Protein AF-A0A940U5F3-F1 (afdb_monomer)

pLDDT: mean 87.45, std 17.49, range [27.83, 98.56]

Radius of gyration: 20.59 Å; Cα contacts (8 Å, |Δi|>4): 178; chains: 1; bounding box: 49×50×59 Å

Secondary structure (DSSP, 8-state):
----------PPPS-----EE-TTS-EE--HHHHHHTT--TT----EEEETTEEEEPPPTTS--EEEE-SBS--S---TT-GGGS------B--HHHHHHHHHHHHTSSSPPEEEE-SSS-GGGSTTHHHHHHHHHTTT--EEE---STT--GGG-

Solvent-accessible surface area (backbone atoms only — not comparable to full-atom values): 10047 Å² total; per-residue (Å²): 144,80,88,81,78,83,77,69,81,72,78,75,74,96,71,84,87,69,67,49,69,48,99,86,70,44,83,45,69,45,71,68,57,30,49,74,66,42,56,51,95,88,62,70,64,54,75,39,86,49,100,89,49,80,42,77,46,81,34,90,90,49,68,65,69,46,83,42,56,50,20,60,43,51,100,68,84,59,92,87,42,66,77,80,78,57,92,74,85,78,49,68,64,48,71,70,57,52,53,52,49,57,56,56,46,69,76,41,68,50,42,35,31,38,36,40,24,72,87,15,28,30,76,77,36,93,55,41,67,60,53,53,51,60,46,42,74,68,69,24,56,77,47,72,58,66,88,59,86,77,68,50,79,93,79,107

Nearest PDB structures (f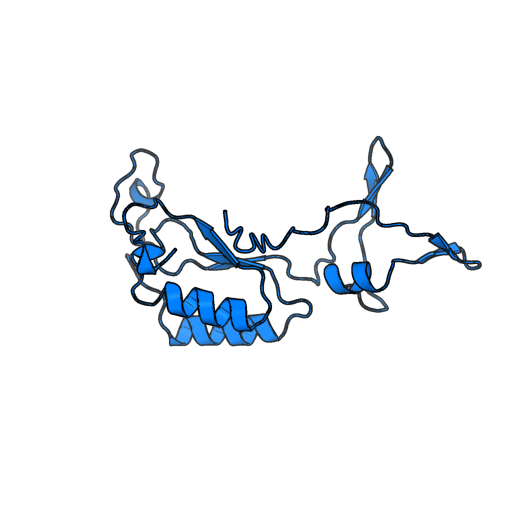oldseek):
  4m7t-assembly1_A  TM=8.910E-01  e=8.840E-05  Niallia circulans
  8fij-assembly2_B  TM=5.862E-01  e=9.421E-02  Homo sapiens
  5sxh-assembly2_A  TM=5.829E-01  e=1.073E-01  Homo sapiens
  8fil-assembly1_A  TM=5.865E-01  e=1.393E-01  Homo sapiens
  8fii-assembly2_B  TM=5.775E-01  e=2.198E-01  Homo sapiens

Sequence (156 aa):
MESVDDKASAAEPRGGWKAEIDEEGRLVLPAQFSKLYGLKPGSKIRLEEAMTGLRMRHPVTHLAKVYIEPTNGCNLECRTCIRNTWDEAVGKMSPKTFKRILKGLKEFSPVPSVFFGGFGEPLSHPDIVNMITQTKALGASVEMITNGTLLTREMS

Mean predicted aligned error: 7.82 Å

Structure (mmCIF, N/CA/C/O backbone):
data_AF-A0A940U5F3-F1
#
_entry.id   AF-A0A940U5F3-F1
#
loop_
_atom_site.group_PDB
_atom_site.id
_atom_site.type_symbol
_atom_site.label_atom_id
_atom_site.label_alt_id
_atom_site.label_comp_id
_atom_site.label_asym_id
_atom_site.label_entity_id
_atom_site.label_seq_id
_atom_site.pdbx_PDB_ins_code
_atom_site.Cartn_x
_atom_site.Cartn_y
_atom_site.Cartn_z
_atom_site.occupancy
_atom_site.B_iso_or_equiv
_atom_site.auth_seq_id
_atom_site.auth_comp_id
_atom_site.auth_asym_id
_atom_site.auth_atom_id
_atom_site.pdbx_PDB_model_num
ATOM 1 N N . MET A 1 1 ? -20.365 -35.850 -2.368 1.00 39.53 1 MET A N 1
ATOM 2 C CA . MET A 1 1 ? -19.368 -35.870 -3.452 1.00 39.53 1 MET A CA 1
ATOM 3 C C . MET A 1 1 ? -19.790 -34.801 -4.433 1.00 39.53 1 MET A C 1
ATOM 5 O O . MET A 1 1 ? -20.509 -35.100 -5.364 1.00 39.53 1 MET A O 1
ATOM 9 N N . GLU A 1 2 ? -19.429 -33.558 -4.135 1.00 27.83 2 GLU A N 1
ATOM 10 C CA . GLU A 1 2 ? -19.573 -32.406 -5.024 1.00 27.83 2 GLU A CA 1
ATOM 11 C C . GLU A 1 2 ? -18.487 -31.424 -4.587 1.00 27.83 2 GLU A C 1
ATOM 13 O O . GLU A 1 2 ? -18.512 -30.868 -3.491 1.00 27.83 2 GLU A O 1
ATOM 18 N N . SER A 1 3 ? -17.439 -31.379 -5.401 1.00 31.25 3 SER A N 1
ATOM 19 C CA . SER A 1 3 ? -16.294 -30.489 -5.305 1.00 31.25 3 SER A CA 1
ATOM 20 C C . SER A 1 3 ? -16.690 -29.134 -5.878 1.00 31.25 3 SER A C 1
ATOM 22 O O . SER A 1 3 ? -16.981 -29.050 -7.070 1.00 31.25 3 SER A O 1
ATOM 24 N N . VAL A 1 4 ? -16.684 -28.091 -5.051 1.00 35.03 4 VAL A N 1
ATOM 25 C CA . VAL A 1 4 ? -16.845 -26.708 -5.507 1.00 35.03 4 VAL A CA 1
ATOM 26 C C . VAL A 1 4 ? -15.496 -26.013 -5.387 1.00 35.03 4 VAL A C 1
ATOM 28 O O . VAL A 1 4 ? -15.081 -25.608 -4.308 1.00 35.03 4 VAL A O 1
ATOM 31 N N . ASP A 1 5 ? -14.809 -25.991 -6.526 1.00 28.02 5 ASP A N 1
ATOM 32 C CA . ASP A 1 5 ? -13.947 -24.927 -7.043 1.00 28.02 5 ASP A CA 1
ATOM 33 C C . ASP A 1 5 ? -13.201 -24.046 -6.030 1.00 28.02 5 ASP A C 1
ATOM 35 O O . ASP A 1 5 ? -13.552 -22.893 -5.769 1.00 28.02 5 ASP A O 1
ATOM 39 N N . ASP A 1 6 ? -12.055 -24.559 -5.590 1.00 28.11 6 ASP A N 1
ATOM 40 C CA . ASP A 1 6 ? -10.957 -23.775 -5.033 1.00 28.11 6 ASP A CA 1
ATOM 41 C C . ASP A 1 6 ? -10.301 -22.959 -6.169 1.00 28.11 6 ASP A C 1
ATOM 43 O O . ASP A 1 6 ? -9.251 -23.306 -6.715 1.00 28.11 6 ASP A O 1
ATOM 47 N N . LYS A 1 7 ? -10.920 -21.841 -6.576 1.00 32.44 7 LYS A N 1
ATOM 48 C CA . LYS A 1 7 ? -10.213 -20.793 -7.334 1.00 32.44 7 LYS A CA 1
ATOM 49 C C . LYS A 1 7 ? -9.305 -20.013 -6.386 1.00 32.44 7 LYS A C 1
ATOM 51 O O . LYS A 1 7 ? -9.453 -18.808 -6.187 1.00 32.44 7 LYS A O 1
ATOM 56 N N . ALA A 1 8 ? -8.312 -20.710 -5.844 1.00 31.19 8 ALA A N 1
ATOM 57 C CA . ALA A 1 8 ? -7.098 -20.085 -5.371 1.00 31.19 8 ALA A CA 1
ATOM 58 C C . ALA A 1 8 ? -6.447 -19.408 -6.584 1.00 31.19 8 ALA A C 1
ATOM 60 O O . ALA A 1 8 ? -5.949 -20.063 -7.500 1.00 31.19 8 ALA A O 1
ATOM 61 N N . SER A 1 9 ? -6.503 -18.076 -6.613 1.00 34.12 9 SER A N 1
ATOM 62 C CA . SER A 1 9 ? -5.690 -17.235 -7.487 1.00 34.12 9 SER A CA 1
ATOM 63 C C . SER A 1 9 ? -4.218 -17.533 -7.194 1.00 34.12 9 SER A C 1
ATOM 65 O O . SER A 1 9 ? -3.597 -16.876 -6.357 1.00 34.12 9 SER A O 1
ATOM 67 N N . ALA A 1 10 ? -3.675 -18.554 -7.852 1.00 33.34 10 ALA A N 1
ATOM 68 C CA . ALA A 1 10 ? -2.270 -18.900 -7.794 1.00 33.34 10 ALA A CA 1
ATOM 69 C C . ALA A 1 10 ? -1.475 -17.712 -8.342 1.00 33.34 10 ALA A C 1
ATOM 71 O O . ALA A 1 10 ? -1.512 -17.418 -9.536 1.00 33.34 10 ALA A O 1
ATOM 72 N N . ALA A 1 11 ? -0.794 -16.993 -7.452 1.00 42.00 11 ALA A N 1
ATOM 73 C CA . ALA A 1 11 ? 0.223 -16.042 -7.857 1.00 42.00 11 ALA A CA 1
ATOM 74 C C . ALA A 1 11 ? 1.259 -16.810 -8.689 1.00 42.00 11 ALA A C 1
ATOM 76 O O . ALA A 1 11 ? 1.880 -17.750 -8.189 1.00 42.00 11 ALA A O 1
ATOM 77 N N . GLU A 1 12 ? 1.401 -16.439 -9.962 1.00 41.31 12 GLU A N 1
ATOM 78 C CA . GLU A 1 12 ? 2.419 -17.001 -10.847 1.00 41.31 12 GLU A CA 1
ATOM 79 C C . GLU A 1 12 ? 3.806 -16.919 -10.179 1.00 41.31 12 GLU A C 1
ATOM 81 O O . GLU A 1 12 ? 4.097 -15.955 -9.454 1.00 41.31 12 GLU A O 1
ATOM 86 N N . PRO A 1 13 ? 4.679 -17.923 -10.373 1.00 40.16 13 PRO A N 1
ATOM 87 C CA . PRO A 1 13 ? 5.962 -17.968 -9.690 1.00 40.16 13 PRO A CA 1
ATOM 88 C C . PRO A 1 13 ? 6.810 -16.736 -10.038 1.00 40.16 13 PRO A C 1
ATOM 90 O O . PRO A 1 13 ? 7.037 -16.415 -11.203 1.00 40.16 13 PRO A O 1
ATOM 93 N N . ARG A 1 14 ? 7.338 -16.056 -9.010 1.00 52.97 14 ARG A N 1
ATOM 94 C CA . ARG A 1 14 ? 8.379 -15.028 -9.170 1.00 52.97 14 ARG A CA 1
ATOM 95 C C . ARG A 1 14 ? 9.679 -15.700 -9.630 1.00 52.97 14 ARG A C 1
ATOM 97 O O . ARG A 1 14 ? 10.512 -16.050 -8.801 1.00 52.97 14 ARG A O 1
ATOM 104 N N . GLY A 1 15 ? 9.870 -15.887 -10.932 1.00 62.59 15 GLY A N 1
ATOM 105 C CA . GLY A 1 15 ? 11.123 -16.421 -11.474 1.00 62.59 15 GLY A CA 1
ATOM 106 C C . GLY A 1 15 ? 11.002 -16.915 -12.913 1.00 62.59 15 GLY A C 1
ATOM 107 O O . GLY A 1 15 ? 9.927 -17.305 -13.345 1.00 62.59 15 GLY A O 1
ATOM 108 N N . GLY A 1 16 ? 12.114 -16.894 -13.654 1.00 73.38 16 GLY A N 1
ATOM 109 C CA . GLY A 1 16 ? 12.178 -17.395 -15.036 1.00 73.38 16 GLY A CA 1
ATOM 110 C C . GLY A 1 16 ? 12.168 -16.326 -16.132 1.00 73.38 16 GLY A C 1
ATOM 111 O O . GLY A 1 16 ? 12.027 -16.665 -17.305 1.00 73.38 16 GLY A O 1
ATOM 112 N N . TRP A 1 17 ? 12.343 -15.048 -15.786 1.00 83.81 17 TRP A N 1
ATOM 113 C CA . TRP A 1 17 ? 12.525 -13.995 -16.784 1.00 83.81 17 TRP A CA 1
ATOM 114 C C . TRP A 1 17 ? 13.797 -14.247 -17.592 1.00 83.81 17 TRP A C 1
ATOM 116 O O . TRP A 1 17 ? 14.891 -14.320 -17.032 1.00 83.81 17 TRP A O 1
ATOM 126 N N . LYS A 1 18 ? 13.645 -14.371 -18.909 1.00 85.31 18 LYS A N 1
ATOM 127 C CA . LYS A 1 18 ? 14.760 -14.407 -19.852 1.00 85.31 18 LYS A CA 1
ATOM 128 C C . LYS A 1 18 ? 14.900 -13.028 -20.475 1.00 85.31 18 LYS A C 1
ATOM 130 O O . LYS A 1 18 ? 13.904 -12.432 -20.871 1.00 85.31 18 LYS A O 1
ATOM 135 N N . ALA A 1 19 ? 16.124 -12.537 -20.529 1.00 89.56 19 ALA A N 1
ATOM 136 C CA . ALA A 1 19 ? 16.497 -11.363 -21.295 1.00 89.56 19 ALA A CA 1
ATOM 137 C C . ALA A 1 19 ? 17.575 -11.792 -22.289 1.00 89.56 19 ALA A C 1
ATOM 139 O O . ALA A 1 19 ? 18.317 -12.741 -22.020 1.00 89.56 19 ALA A O 1
ATOM 140 N N . GLU A 1 20 ? 17.638 -11.116 -23.423 1.00 92.50 20 GLU A N 1
ATOM 141 C CA . GLU A 1 20 ? 18.604 -11.402 -24.479 1.00 92.50 20 GLU A CA 1
ATOM 142 C C . GLU A 1 20 ? 19.441 -10.167 -24.785 1.00 92.50 20 GLU A C 1
ATOM 144 O O . GLU A 1 20 ? 19.097 -9.052 -24.388 1.00 92.50 20 GLU A O 1
ATOM 149 N N . ILE A 1 21 ? 20.566 -10.388 -25.453 1.00 93.69 21 ILE A N 1
ATOM 150 C CA . ILE A 1 21 ? 21.375 -9.319 -26.018 1.00 93.69 21 ILE A CA 1
ATOM 151 C C . ILE A 1 21 ? 21.048 -9.274 -27.505 1.00 93.69 21 ILE A C 1
ATOM 153 O O . ILE A 1 21 ? 21.184 -10.295 -28.178 1.00 93.69 21 ILE A O 1
ATOM 157 N N . ASP A 1 22 ? 20.576 -8.129 -27.989 1.00 94.69 22 ASP A N 1
ATOM 158 C CA . ASP A 1 22 ? 20.306 -7.947 -29.41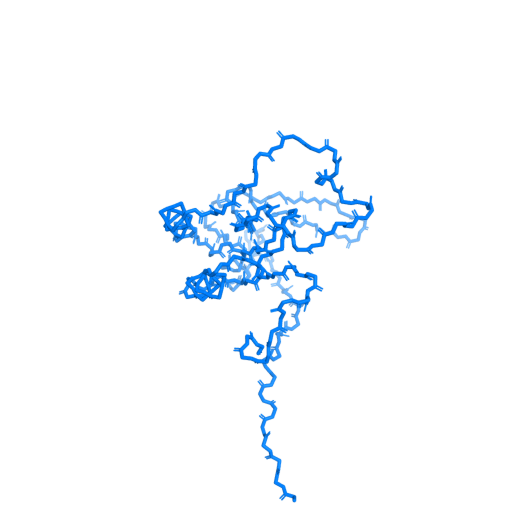6 1.00 94.69 22 ASP A CA 1
ATOM 159 C C . ASP A 1 22 ? 21.593 -7.761 -30.236 1.00 94.69 22 ASP A C 1
ATOM 161 O O . ASP A 1 22 ? 22.703 -7.718 -29.698 1.00 94.69 22 ASP A O 1
ATOM 165 N N . GLU A 1 23 ? 21.449 -7.659 -31.559 1.00 95.62 23 GLU A N 1
ATOM 166 C CA . GLU A 1 23 ? 22.571 -7.509 -32.496 1.00 95.62 23 GLU A CA 1
ATOM 167 C C . GLU A 1 23 ? 23.392 -6.228 -32.252 1.00 95.62 23 GLU A C 1
ATOM 169 O O . GLU A 1 23 ? 24.574 -6.175 -32.591 1.00 95.62 23 GLU A O 1
ATOM 174 N N . GLU A 1 24 ? 22.811 -5.218 -31.595 1.00 95.62 24 GLU A N 1
ATOM 175 C CA . GLU A 1 24 ? 23.498 -3.985 -31.198 1.00 95.62 24 GLU A CA 1
ATOM 176 C C . GLU A 1 24 ? 24.145 -4.059 -29.803 1.00 95.62 24 GLU A C 1
ATOM 178 O O . GLU A 1 24 ? 24.682 -3.061 -29.312 1.00 95.62 24 GLU A O 1
ATOM 183 N N . GLY A 1 25 ? 24.109 -5.219 -29.142 1.00 91.56 25 GLY A N 1
ATOM 184 C CA . GLY A 1 25 ? 24.718 -5.424 -27.830 1.00 91.56 25 GLY A CA 1
ATOM 185 C C . GLY A 1 25 ? 23.886 -4.895 -26.657 1.00 91.56 25 GLY A C 1
ATOM 186 O O . GLY A 1 25 ? 24.422 -4.706 -25.562 1.00 91.56 25 GLY A O 1
ATOM 187 N N . ARG A 1 26 ? 22.589 -4.627 -26.844 1.00 91.88 26 ARG A N 1
ATOM 188 C CA . ARG A 1 26 ? 21.706 -4.076 -25.803 1.00 91.88 26 ARG A CA 1
ATOM 189 C C . ARG A 1 26 ? 20.960 -5.192 -25.081 1.00 91.88 26 ARG A C 1
ATOM 191 O O . ARG A 1 26 ? 20.471 -6.128 -25.702 1.00 91.88 26 ARG A O 1
ATOM 198 N N . LEU A 1 27 ? 20.809 -5.053 -23.762 1.00 90.00 27 LEU A N 1
ATOM 199 C CA . LEU A 1 27 ? 19.982 -5.959 -22.962 1.00 90.00 27 LEU A CA 1
ATOM 200 C C . LEU A 1 27 ? 18.492 -5.682 -23.215 1.00 90.00 27 LEU A C 1
ATOM 202 O O . LEU A 1 27 ? 17.961 -4.658 -22.775 1.00 90.00 27 LEU A O 1
ATOM 206 N N . VAL A 1 28 ? 17.814 -6.614 -23.879 1.00 91.50 28 VAL A N 1
ATOM 207 C CA . VAL A 1 28 ? 16.388 -6.540 -24.198 1.00 91.50 28 VAL A CA 1
ATOM 208 C C . VAL A 1 28 ? 15.579 -7.243 -23.113 1.00 91.50 28 VAL A C 1
ATOM 210 O O . VAL A 1 28 ? 15.682 -8.451 -22.895 1.00 91.50 28 VAL A O 1
ATOM 213 N N . LEU A 1 29 ? 14.757 -6.460 -22.413 1.00 90.62 29 LEU A N 1
ATOM 214 C CA . LEU A 1 29 ? 13.866 -6.956 -21.367 1.00 90.62 29 LEU A CA 1
ATOM 215 C C . LEU A 1 29 ? 12.487 -7.308 -21.949 1.00 90.62 29 LEU A C 1
ATOM 217 O O . LEU A 1 29 ? 11.949 -6.529 -22.743 1.00 90.62 29 LEU A O 1
ATOM 221 N N . PRO A 1 30 ? 11.848 -8.406 -21.501 1.00 90.81 30 PRO A N 1
ATOM 222 C CA . PRO A 1 30 ? 10.483 -8.735 -21.898 1.00 90.81 30 PRO A CA 1
ATOM 223 C C . PRO A 1 30 ? 9.506 -7.591 -21.611 1.00 90.81 30 PRO A C 1
ATOM 225 O O . PRO A 1 30 ? 9.549 -6.978 -20.543 1.00 90.81 30 PRO A O 1
ATOM 228 N N . ALA A 1 31 ? 8.555 -7.340 -22.515 1.00 89.12 31 ALA A N 1
ATOM 229 C CA . ALA A 1 31 ? 7.597 -6.238 -22.370 1.00 89.12 31 ALA A CA 1
ATOM 230 C C . ALA A 1 31 ? 6.795 -6.300 -21.054 1.00 89.12 31 ALA A C 1
ATOM 232 O O . ALA A 1 31 ? 6.546 -5.274 -20.420 1.00 89.12 31 ALA A O 1
ATOM 233 N N . GLN A 1 32 ? 6.427 -7.506 -20.613 1.00 87.94 32 GLN A N 1
ATOM 234 C CA . GLN A 1 32 ? 5.727 -7.720 -19.344 1.00 87.94 32 GLN A CA 1
ATOM 235 C C . GLN A 1 32 ? 6.607 -7.375 -18.135 1.00 87.94 32 GLN A C 1
ATOM 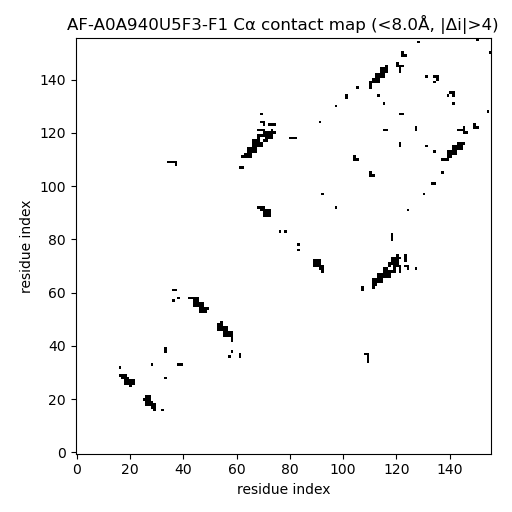237 O O . GLN A 1 32 ? 6.125 -6.731 -17.205 1.00 87.94 32 GLN A O 1
ATOM 242 N N . PHE A 1 33 ? 7.900 -7.724 -18.179 1.00 88.25 33 PHE A N 1
ATOM 243 C CA . PHE A 1 33 ? 8.875 -7.337 -17.157 1.00 88.25 33 PHE A CA 1
ATOM 244 C C . PHE A 1 33 ? 8.998 -5.813 -17.099 1.00 88.25 33 PHE A C 1
ATOM 246 O O . PHE A 1 33 ? 8.834 -5.208 -16.043 1.00 88.25 33 PHE A O 1
ATOM 253 N N . SER A 1 34 ? 9.186 -5.168 -18.250 1.00 88.38 34 SER A N 1
ATOM 254 C CA . SER A 1 34 ? 9.272 -3.710 -18.335 1.00 88.38 34 SER A CA 1
ATOM 255 C C . SER A 1 34 ? 8.027 -3.027 -17.768 1.00 88.38 34 SER A C 1
ATOM 257 O O . SER A 1 34 ? 8.149 -2.090 -16.982 1.00 88.38 34 SER A O 1
ATOM 259 N N . LYS A 1 35 ? 6.827 -3.539 -18.067 1.00 85.88 35 LYS A N 1
ATOM 260 C CA . LYS A 1 35 ? 5.570 -3.022 -17.506 1.00 85.88 35 LYS A CA 1
ATOM 261 C C . LYS A 1 35 ? 5.488 -3.209 -15.988 1.00 85.88 35 LYS A C 1
ATOM 263 O O . LYS A 1 35 ? 5.100 -2.271 -15.295 1.00 85.88 35 LYS A O 1
ATOM 268 N N . LEU A 1 36 ? 5.860 -4.384 -15.478 1.00 83.50 36 LEU A N 1
ATOM 269 C CA . LEU A 1 36 ? 5.823 -4.707 -14.048 1.00 83.50 36 LEU A CA 1
ATOM 270 C C . LEU A 1 36 ? 6.744 -3.799 -13.224 1.00 83.50 36 LEU A C 1
ATOM 272 O O . LEU A 1 36 ? 6.382 -3.393 -12.126 1.00 83.50 36 LEU A O 1
ATOM 276 N N . TYR A 1 37 ? 7.909 -3.458 -13.771 1.00 82.94 37 TYR A N 1
ATOM 277 C CA . TYR A 1 37 ? 8.910 -2.622 -13.106 1.00 82.94 37 TYR A CA 1
ATOM 278 C C . TYR A 1 37 ? 8.847 -1.139 -13.515 1.00 82.94 37 TYR A C 1
ATOM 280 O O . TYR A 1 37 ? 9.722 -0.360 -13.137 1.00 82.94 37 TYR A O 1
ATOM 288 N N . GLY A 1 38 ? 7.834 -0.735 -14.294 1.00 84.88 38 GLY A N 1
ATOM 289 C CA . GLY A 1 38 ? 7.649 0.655 -14.724 1.00 84.88 38 GLY A CA 1
ATOM 290 C C . GLY A 1 38 ? 8.749 1.202 -15.625 1.00 84.88 38 GLY A C 1
ATOM 291 O O . GLY A 1 38 ? 8.991 2.410 -15.644 1.00 84.88 38 GLY A O 1
ATOM 292 N N . LEU A 1 39 ? 9.431 0.324 -16.355 1.00 87.56 39 LEU A N 1
ATOM 293 C CA . LEU A 1 39 ? 10.516 0.679 -17.256 1.00 87.56 39 LEU A CA 1
ATOM 294 C C . LEU A 1 39 ? 9.931 1.251 -18.549 1.00 87.56 39 LEU A C 1
ATOM 296 O O . LEU A 1 39 ? 9.153 0.598 -19.245 1.00 87.56 39 LEU A O 1
ATOM 300 N N . LYS A 1 40 ? 10.313 2.487 -18.864 1.00 86.31 40 LYS A N 1
ATOM 301 C CA . LYS A 1 40 ? 9.947 3.200 -20.090 1.00 86.31 40 LYS A CA 1
ATOM 302 C C . LYS A 1 40 ? 11.193 3.358 -20.968 1.00 86.31 40 LYS A C 1
ATOM 304 O O . LYS A 1 40 ? 12.309 3.314 -20.445 1.00 86.31 40 LYS A O 1
ATOM 309 N N . PRO A 1 41 ? 11.049 3.576 -22.286 1.00 87.69 41 PRO A N 1
ATOM 310 C CA . PRO A 1 41 ? 12.182 3.954 -23.124 1.00 87.69 41 PRO A CA 1
ATOM 311 C C . PRO A 1 41 ? 12.949 5.137 -22.511 1.00 87.69 41 PRO A C 1
ATOM 313 O O . PRO A 1 41 ? 12.350 6.145 -22.138 1.00 87.69 41 PRO A O 1
ATOM 316 N N . GLY A 1 42 ? 14.265 4.983 -22.346 1.00 85.69 42 GLY A N 1
ATOM 317 C CA . GLY A 1 42 ? 15.128 5.974 -21.689 1.00 85.69 42 GLY A CA 1
ATOM 318 C C . GLY A 1 42 ? 15.205 5.885 -20.156 1.00 85.69 42 GLY A C 1
ATOM 319 O O . GLY A 1 42 ? 15.950 6.656 -19.548 1.00 85.69 42 GLY A O 1
ATOM 320 N N . SER A 1 43 ? 14.491 4.956 -19.508 1.00 86.44 43 SER A N 1
ATOM 321 C CA . SER A 1 43 ? 14.654 4.684 -18.074 1.00 86.44 43 SER A CA 1
ATOM 322 C C . SER A 1 43 ? 16.102 4.313 -17.751 1.00 86.44 43 SER A C 1
ATOM 324 O O . SER A 1 43 ? 16.669 3.392 -18.333 1.00 86.44 43 SER A O 1
ATOM 326 N N . LYS A 1 44 ? 16.693 5.006 -16.774 1.00 86.50 44 LYS A N 1
ATOM 327 C CA . LYS A 1 44 ? 18.030 4.689 -16.261 1.00 86.50 44 LYS A CA 1
ATOM 328 C C . LYS A 1 44 ? 17.913 3.668 -15.132 1.00 86.50 44 LYS A C 1
ATOM 330 O O . LYS A 1 44 ? 17.296 3.951 -14.105 1.00 86.50 44 LYS A O 1
ATOM 335 N N . ILE A 1 45 ? 18.507 2.495 -15.328 1.00 87.44 45 ILE A N 1
ATOM 336 C CA . ILE A 1 45 ? 18.512 1.384 -14.369 1.00 87.44 45 ILE A CA 1
ATOM 337 C C . ILE A 1 45 ? 19.939 1.213 -13.862 1.00 87.44 45 ILE A C 1
ATOM 339 O O . ILE A 1 45 ? 20.883 1.206 -14.650 1.00 87.44 45 ILE A O 1
ATOM 343 N N . ARG A 1 46 ? 20.104 1.074 -12.545 1.00 86.94 4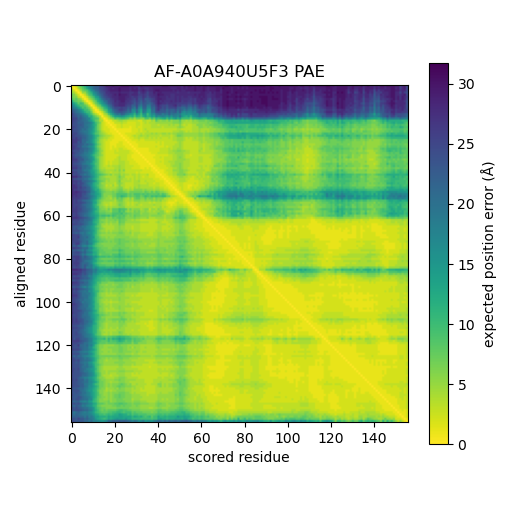6 ARG A N 1
ATOM 344 C CA . ARG A 1 46 ? 21.408 0.749 -11.969 1.00 86.94 46 ARG A CA 1
ATOM 345 C C . ARG A 1 46 ? 21.596 -0.761 -11.981 1.00 86.94 46 ARG A C 1
ATOM 347 O O . ARG A 1 46 ? 20.796 -1.492 -11.394 1.00 86.94 46 ARG A O 1
ATOM 354 N N . LEU A 1 47 ? 22.667 -1.186 -12.633 1.00 89.06 47 LEU A N 1
ATOM 355 C CA . LEU A 1 47 ? 23.155 -2.553 -12.618 1.00 89.06 47 LEU A CA 1
ATOM 356 C C . LEU A 1 47 ? 24.283 -2.653 -11.587 1.00 89.06 47 LEU A C 1
ATOM 358 O O . LEU A 1 47 ? 25.126 -1.761 -11.496 1.00 89.06 47 LEU A O 1
ATOM 362 N N . GLU A 1 48 ? 24.259 -3.701 -10.778 1.00 89.75 48 GLU A N 1
ATOM 363 C CA . GLU A 1 48 ? 25.275 -4.004 -9.771 1.00 89.75 48 GLU A CA 1
ATOM 364 C C . GLU A 1 48 ? 25.815 -5.409 -10.032 1.00 89.75 48 GLU A C 1
ATOM 366 O O . GLU A 1 48 ? 25.039 -6.352 -10.208 1.00 89.75 48 GLU A O 1
ATOM 371 N N . GLU A 1 49 ? 27.137 -5.552 -10.035 1.00 90.25 49 GLU A N 1
ATOM 372 C CA . GLU A 1 49 ? 27.778 -6.863 -10.006 1.00 90.25 49 GLU A CA 1
ATOM 373 C C . GLU A 1 49 ? 27.551 -7.503 -8.631 1.00 90.25 49 GLU A C 1
ATOM 375 O O . GLU A 1 49 ? 27.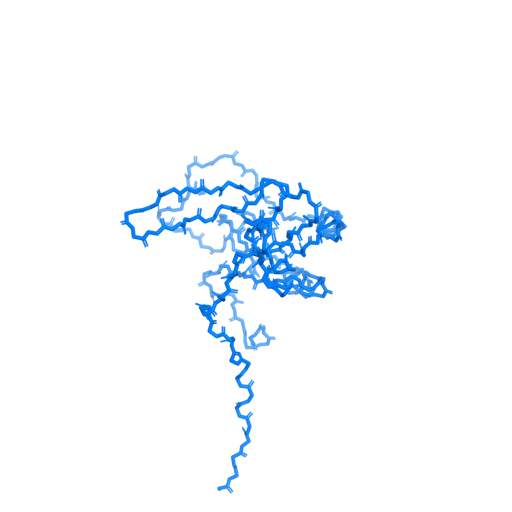763 -6.884 -7.586 1.00 90.25 49 GLU A O 1
ATOM 380 N N . ALA A 1 50 ? 27.081 -8.745 -8.631 1.00 85.38 50 ALA A N 1
ATOM 381 C CA . ALA A 1 50 ? 26.939 -9.576 -7.446 1.00 85.38 50 ALA A CA 1
ATOM 382 C C . ALA A 1 50 ? 27.845 -10.807 -7.576 1.00 85.38 50 ALA A C 1
ATOM 384 O O . ALA A 1 50 ? 28.249 -11.175 -8.677 1.00 85.38 50 ALA A O 1
ATOM 385 N N . MET A 1 51 ? 28.120 -11.489 -6.458 1.00 86.06 51 MET A N 1
ATOM 386 C CA . MET A 1 51 ? 29.007 -12.667 -6.446 1.00 86.06 51 MET A CA 1
ATOM 387 C C . MET A 1 51 ? 28.605 -13.755 -7.455 1.00 86.06 51 MET A C 1
ATOM 389 O O . MET A 1 51 ? 29.461 -14.486 -7.938 1.00 86.06 51 MET A O 1
ATOM 393 N N . THR A 1 52 ? 27.313 -13.874 -7.768 1.00 83.50 52 THR A N 1
ATOM 394 C CA . THR A 1 52 ? 26.776 -14.883 -8.691 1.00 83.50 52 THR A CA 1
ATOM 395 C C . THR A 1 52 ? 25.824 -14.284 -9.730 1.00 83.50 52 THR A C 1
ATOM 397 O O . THR A 1 52 ? 24.776 -14.854 -10.030 1.00 83.50 52 THR A O 1
ATOM 400 N N . GLY A 1 53 ? 26.178 -13.127 -10.299 1.00 84.69 53 GLY A N 1
ATOM 401 C CA . GLY A 1 53 ? 25.497 -12.583 -11.476 1.00 84.69 53 GLY A CA 1
ATOM 402 C C . GLY A 1 53 ? 25.286 -11.075 -11.433 1.00 84.69 53 GLY A C 1
ATOM 403 O O . GLY A 1 53 ? 26.041 -10.334 -10.808 1.00 84.69 53 GLY A O 1
ATOM 404 N N . LEU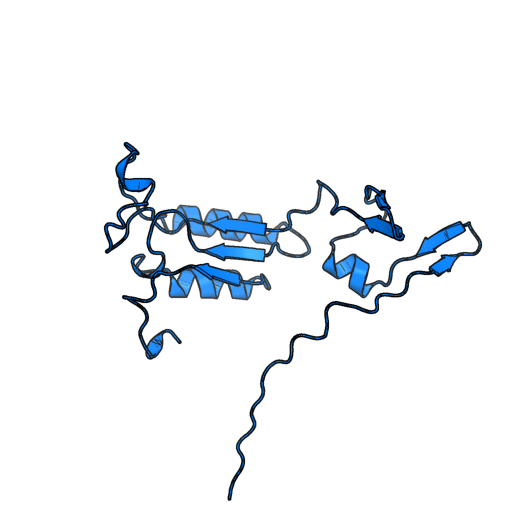 A 1 54 ? 24.233 -10.624 -12.110 1.00 85.31 54 LEU A N 1
ATOM 405 C CA . LEU A 1 54 ? 23.875 -9.215 -12.230 1.00 85.31 54 LEU A CA 1
ATOM 406 C C . LEU A 1 54 ? 22.629 -8.912 -11.397 1.00 85.31 54 LEU A C 1
ATOM 408 O O . LEU A 1 54 ? 21.616 -9.606 -11.498 1.00 85.31 54 LEU A O 1
ATOM 412 N N . ARG A 1 55 ? 22.670 -7.839 -10.609 1.00 87.19 55 ARG A N 1
ATOM 413 C CA . ARG A 1 55 ? 21.506 -7.326 -9.887 1.00 87.19 55 ARG A CA 1
ATOM 414 C C . ARG A 1 55 ? 21.027 -6.029 -10.517 1.00 87.19 55 ARG A C 1
ATOM 416 O O . ARG A 1 55 ? 21.773 -5.062 -10.622 1.00 87.19 55 ARG A O 1
ATOM 423 N N . MET A 1 56 ? 19.743 -5.979 -10.853 1.00 85.88 56 MET A N 1
ATOM 424 C CA . MET A 1 56 ? 19.086 -4.741 -11.266 1.00 85.88 56 MET A CA 1
ATOM 425 C C . MET A 1 56 ? 18.417 -4.071 -10.066 1.00 85.88 56 MET A C 1
ATOM 427 O O . MET A 1 56 ? 17.707 -4.718 -9.289 1.00 85.88 56 MET A O 1
ATOM 431 N N . ARG A 1 57 ? 18.628 -2.765 -9.905 1.00 83.69 57 ARG A N 1
ATOM 432 C CA . ARG A 1 57 ? 17.886 -1.935 -8.948 1.00 83.69 57 ARG A CA 1
ATOM 433 C C . ARG A 1 57 ? 16.700 -1.275 -9.640 1.00 83.69 57 ARG A C 1
ATOM 435 O O . ARG A 1 57 ? 16.786 -0.900 -10.804 1.00 83.69 57 ARG A O 1
ATOM 442 N N . HIS A 1 58 ? 15.617 -1.073 -8.894 1.00 78.44 58 HIS A N 1
ATOM 443 C CA . HIS A 1 58 ? 14.489 -0.277 -9.372 1.00 78.44 58 HIS A CA 1
ATOM 444 C C . HIS A 1 58 ? 14.956 1.152 -9.705 1.00 78.44 58 HIS A C 1
ATOM 446 O O . HIS A 1 58 ? 15.768 1.706 -8.954 1.00 78.44 58 HIS A O 1
ATOM 452 N N . PRO A 1 59 ? 14.458 1.769 -10.792 1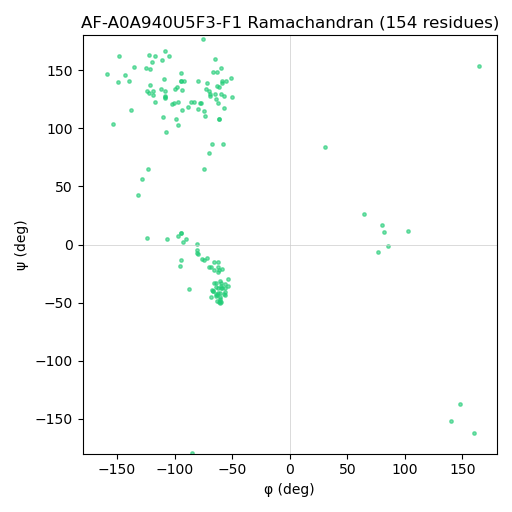.00 80.31 59 PRO A N 1
ATOM 453 C CA . PRO A 1 59 ? 14.710 3.178 -11.058 1.00 80.31 59 PRO A CA 1
ATOM 454 C C . PRO A 1 59 ? 14.205 4.044 -9.904 1.00 80.31 59 PRO A C 1
ATOM 456 O O . PRO A 1 59 ? 13.096 3.844 -9.419 1.00 80.31 59 PRO A O 1
ATOM 459 N N . VAL A 1 60 ? 14.969 5.068 -9.519 1.00 79.06 60 VAL A N 1
ATOM 460 C CA . VAL A 1 60 ? 14.533 6.046 -8.499 1.00 79.06 60 VAL A CA 1
ATOM 461 C C . VAL A 1 60 ? 13.284 6.827 -8.921 1.00 79.06 60 VAL A C 1
ATOM 463 O O . VAL A 1 60 ? 12.585 7.388 -8.086 1.00 79.06 60 VAL A O 1
ATOM 466 N N . THR A 1 61 ? 12.991 6.852 -10.221 1.00 78.44 61 THR A N 1
ATOM 467 C CA . THR A 1 61 ? 11.796 7.468 -1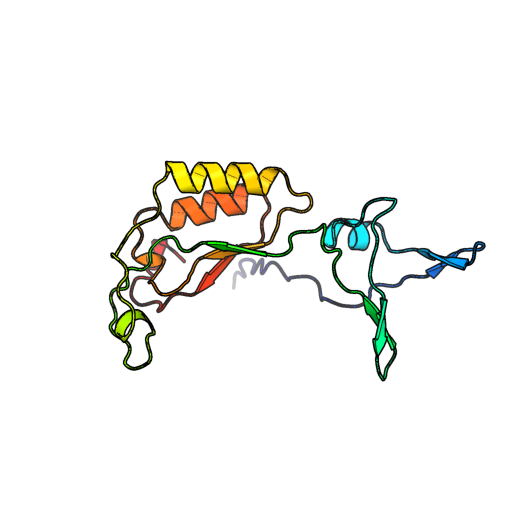0.804 1.00 78.44 61 THR A CA 1
ATOM 468 C C . THR A 1 61 ? 10.551 6.586 -10.704 1.00 78.44 61 THR A C 1
ATOM 470 O O . THR A 1 61 ? 9.467 7.029 -11.083 1.00 78.44 61 THR A O 1
ATOM 473 N N . HIS A 1 62 ? 10.682 5.352 -10.211 1.00 84.38 62 HIS A N 1
ATOM 474 C CA . HIS A 1 62 ? 9.576 4.427 -10.025 1.00 84.38 62 HIS A CA 1
ATOM 475 C C . HIS A 1 62 ? 9.295 4.219 -8.531 1.00 84.38 62 HIS A C 1
ATOM 477 O O . HIS A 1 62 ? 10.069 3.587 -7.811 1.00 84.38 62 HIS A O 1
ATOM 483 N N . LEU A 1 63 ? 8.166 4.752 -8.060 1.00 89.75 63 LEU A N 1
ATOM 484 C CA . LEU A 1 63 ? 7.707 4.542 -6.691 1.00 89.75 63 LEU A CA 1
ATOM 485 C C . LEU A 1 63 ? 7.154 3.119 -6.555 1.00 89.75 63 LEU A C 1
ATOM 487 O O . LEU A 1 63 ? 6.152 2.789 -7.177 1.00 89.75 63 LEU A O 1
ATOM 491 N N . ALA A 1 64 ? 7.802 2.283 -5.741 1.00 89.94 64 ALA A N 1
ATOM 492 C CA . ALA A 1 64 ? 7.432 0.872 -5.607 1.00 89.94 64 ALA A CA 1
ATOM 493 C C . ALA A 1 64 ? 6.339 0.619 -4.553 1.00 89.94 64 ALA A C 1
ATOM 495 O O . ALA A 1 64 ? 5.474 -0.246 -4.728 1.00 89.94 64 ALA A O 1
ATOM 496 N N . LYS A 1 65 ? 6.392 1.345 -3.428 1.00 94.38 65 LYS A N 1
ATOM 497 C CA . LYS A 1 65 ? 5.514 1.113 -2.277 1.00 94.38 65 LYS A CA 1
ATOM 498 C C . LYS A 1 65 ? 5.216 2.399 -1.518 1.00 94.38 65 LYS A C 1
ATOM 500 O O . LYS A 1 65 ? 6.115 3.212 -1.313 1.00 94.38 65 LYS A O 1
ATOM 505 N N . VAL A 1 66 ? 3.971 2.552 -1.075 1.00 97.19 66 VAL A N 1
ATOM 506 C CA . VAL A 1 66 ? 3.526 3.635 -0.188 1.00 97.19 66 VAL A CA 1
ATOM 507 C C . VAL A 1 66 ? 2.998 3.040 1.109 1.00 97.19 66 VAL A C 1
ATOM 509 O O . VAL A 1 66 ? 2.150 2.152 1.087 1.00 97.19 66 VAL A O 1
ATOM 512 N N . TYR A 1 67 ? 3.495 3.546 2.234 1.00 98.06 67 TYR A N 1
ATOM 513 C CA . TYR A 1 67 ? 3.026 3.195 3.570 1.00 98.06 67 TYR A CA 1
ATOM 514 C C . TYR A 1 67 ? 2.027 4.261 4.017 1.00 98.06 67 TYR A C 1
ATOM 516 O O . TYR A 1 67 ? 2.345 5.450 4.021 1.00 98.06 67 TYR A O 1
ATOM 524 N N . ILE A 1 68 ? 0.810 3.839 4.340 1.00 98.31 68 ILE A N 1
ATOM 525 C CA . ILE A 1 68 ? -0.278 4.699 4.794 1.00 98.31 68 ILE A CA 1
ATOM 526 C C . ILE A 1 68 ? -0.632 4.275 6.213 1.00 98.31 68 ILE A C 1
ATOM 528 O O . ILE A 1 68 ? -1.008 3.125 6.428 1.00 98.31 68 ILE A O 1
ATOM 532 N N . GLU A 1 69 ? -0.560 5.221 7.147 1.00 97.75 69 GLU A N 1
ATOM 533 C CA . GLU A 1 69 ? -1.048 5.061 8.516 1.00 97.75 69 GLU A CA 1
ATOM 534 C C . GLU A 1 69 ? -2.453 5.669 8.638 1.00 97.75 69 GLU A C 1
ATOM 536 O O . GLU A 1 69 ? -2.589 6.893 8.681 1.00 97.75 69 GLU A O 1
ATOM 541 N N . PRO A 1 70 ? -3.530 4.853 8.667 1.00 98.25 70 PRO A N 1
ATOM 542 C CA . PRO A 1 70 ? -4.894 5.365 8.810 1.00 98.25 70 PRO A CA 1
ATOM 543 C C . PRO A 1 70 ? -5.110 6.018 10.169 1.00 98.25 70 PRO A C 1
ATOM 545 O O . PRO A 1 70 ? -5.892 6.952 10.302 1.00 98.25 70 PRO A O 1
ATOM 548 N N . THR A 1 71 ? -4.438 5.506 11.194 1.00 98.00 71 THR A N 1
ATOM 549 C CA . THR A 1 71 ? -4.478 6.015 12.558 1.00 98.00 71 THR A CA 1
ATOM 550 C C . THR A 1 71 ? -3.239 5.547 13.305 1.00 98.00 71 THR A C 1
ATOM 552 O O . THR A 1 71 ? -2.756 4.441 13.072 1.00 98.00 71 THR A O 1
ATOM 555 N N . ASN A 1 72 ? -2.757 6.378 14.222 1.00 96.62 72 ASN A N 1
ATOM 556 C CA . ASN A 1 72 ? -1.733 6.020 15.206 1.00 96.62 72 ASN A CA 1
ATOM 557 C C . ASN A 1 72 ? -2.352 5.524 16.536 1.00 96.62 72 ASN A C 1
ATOM 559 O O . ASN A 1 72 ? -1.636 5.220 17.493 1.00 96.62 72 ASN A O 1
ATOM 563 N N . GLY A 1 73 ? -3.685 5.446 16.621 1.00 96.38 73 GLY A N 1
ATOM 564 C CA . GLY A 1 73 ? -4.402 4.857 17.747 1.00 96.38 73 GLY A CA 1
ATOM 565 C C . GLY A 1 73 ? -4.414 3.333 17.655 1.00 96.38 73 GLY A C 1
ATOM 566 O O . GLY A 1 73 ? -4.556 2.774 16.573 1.00 96.38 73 GLY A O 1
ATOM 567 N N . CYS A 1 74 ? -4.268 2.646 18.786 1.00 97.31 74 CYS A N 1
ATOM 568 C CA . CYS A 1 74 ? -4.379 1.189 18.876 1.00 97.31 74 CYS A CA 1
ATOM 569 C C . CYS A 1 74 ? -5.056 0.804 20.193 1.00 97.31 74 CYS A C 1
ATOM 571 O O . CYS A 1 74 ? -4.872 1.480 21.206 1.00 97.31 74 CYS A O 1
ATOM 573 N N . ASN A 1 75 ? -5.837 -0.276 20.156 1.00 97.44 75 ASN A N 1
ATOM 574 C CA . ASN A 1 75 ? -6.582 -0.831 21.286 1.00 97.44 75 ASN A CA 1
ATOM 575 C C . ASN A 1 75 ? -5.723 -1.694 22.232 1.00 97.44 75 ASN A C 1
ATOM 577 O O . ASN A 1 75 ? -6.254 -2.243 23.192 1.00 97.44 75 ASN A O 1
ATOM 581 N N . LEU A 1 76 ? -4.425 -1.835 21.949 1.00 97.44 76 LEU A N 1
ATOM 582 C CA . LEU A 1 76 ? -3.455 -2.554 22.773 1.00 97.44 76 LEU A CA 1
ATOM 583 C C . LEU A 1 76 ? -2.328 -1.619 23.237 1.00 97.44 76 LEU A C 1
ATOM 585 O O . LEU A 1 76 ? -2.000 -0.630 22.575 1.00 97.44 76 LEU A O 1
ATOM 589 N N . GLU A 1 77 ? -1.683 -2.005 24.338 1.00 95.44 77 GLU A N 1
ATOM 590 C CA . GLU A 1 77 ? -0.546 -1.312 24.958 1.00 95.44 77 GLU A CA 1
ATOM 591 C C . GLU A 1 77 ? 0.657 -2.262 25.074 1.00 95.44 77 GLU A C 1
ATOM 593 O O . GLU A 1 77 ? 1.071 -2.687 26.152 1.00 95.44 77 GLU A O 1
ATOM 598 N N . CYS A 1 78 ? 1.202 -2.683 23.929 1.00 96.62 78 CYS A N 1
ATOM 599 C CA . CYS A 1 78 ? 2.313 -3.634 23.915 1.00 96.62 78 CYS A CA 1
ATOM 600 C C . CYS A 1 78 ? 3.544 -3.056 24.636 1.00 96.62 78 CYS A C 1
ATOM 602 O O . CYS A 1 78 ? 3.956 -1.929 24.362 1.00 96.62 78 CYS A O 1
ATOM 604 N N . ARG A 1 79 ? 4.206 -3.861 25.481 1.00 97.06 79 ARG A N 1
ATOM 605 C CA . ARG A 1 79 ? 5.394 -3.442 26.257 1.00 97.06 79 ARG A CA 1
ATOM 606 C C . ARG A 1 79 ? 6.516 -2.853 25.392 1.00 97.06 79 ARG A C 1
ATOM 608 O O . ARG A 1 79 ? 7.204 -1.935 25.815 1.00 97.06 79 ARG A O 1
ATOM 615 N N . THR A 1 80 ? 6.700 -3.382 24.185 1.00 96.31 80 THR A N 1
ATOM 616 C CA . THR A 1 80 ? 7.738 -2.959 23.231 1.00 96.31 80 THR A CA 1
ATOM 617 C C . THR A 1 80 ? 7.249 -1.919 22.216 1.00 96.31 80 THR A C 1
ATOM 619 O O . THR A 1 80 ? 7.933 -1.672 21.226 1.00 96.31 80 THR A O 1
ATOM 622 N N . CYS A 1 81 ? 6.055 -1.343 22.394 1.00 95.12 81 CYS A N 1
ATOM 623 C CA . CYS A 1 81 ? 5.504 -0.380 21.444 1.00 95.12 81 CYS A CA 1
ATOM 624 C C . CYS A 1 81 ? 6.229 0.967 21.536 1.00 95.12 81 CYS A C 1
ATOM 626 O O . CYS A 1 81 ? 6.370 1.523 22.624 1.00 95.12 81 CYS A O 1
ATOM 628 N N . ILE A 1 82 ? 6.599 1.543 20.388 1.00 93.50 82 ILE A N 1
ATOM 629 C 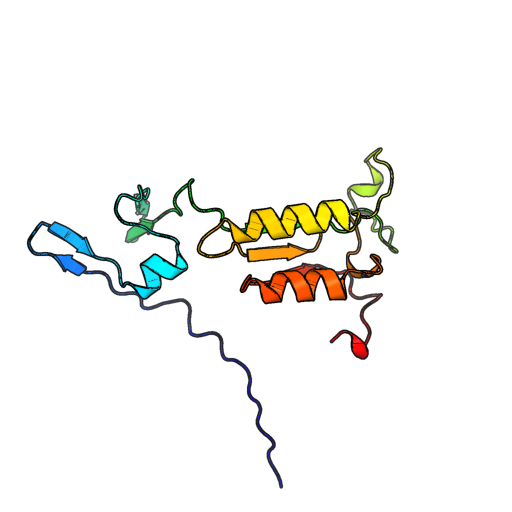CA . ILE A 1 82 ? 7.192 2.889 20.330 1.00 93.50 82 ILE A CA 1
ATOM 630 C C . ILE A 1 82 ? 6.237 3.978 20.846 1.00 93.50 82 ILE A C 1
ATOM 632 O O . ILE A 1 82 ? 6.690 5.016 21.318 1.00 93.50 82 ILE A O 1
ATOM 636 N N . ARG A 1 83 ? 4.914 3.732 20.820 1.00 93.88 83 ARG A N 1
ATOM 637 C CA . ARG A 1 83 ? 3.899 4.654 21.364 1.00 93.88 83 ARG A CA 1
ATOM 638 C C . ARG A 1 83 ? 4.111 4.948 22.853 1.00 93.88 83 ARG A C 1
ATOM 640 O O . ARG A 1 83 ? 3.653 5.979 23.320 1.00 93.88 83 ARG A O 1
ATOM 647 N N . ASN A 1 84 ? 4.834 4.086 23.574 1.00 92.56 84 ASN A N 1
ATOM 648 C CA . ASN A 1 84 ? 5.170 4.284 24.987 1.00 92.56 84 ASN A CA 1
ATOM 649 C C . ASN A 1 84 ? 6.261 5.345 25.212 1.00 92.56 84 ASN A C 1
ATOM 651 O O . ASN A 1 84 ? 6.499 5.742 26.348 1.00 92.56 84 ASN A O 1
ATOM 655 N N . THR A 1 85 ? 6.971 5.757 24.160 1.00 93.25 85 THR A N 1
ATOM 656 C CA . THR A 1 85 ? 8.112 6.681 24.248 1.00 93.25 85 THR A CA 1
ATOM 657 C C . THR A 1 85 ? 7.948 7.912 23.364 1.00 93.25 85 THR A C 1
ATOM 659 O O . THR A 1 85 ? 8.899 8.674 23.212 1.00 93.25 85 THR A O 1
ATOM 662 N N . TRP A 1 86 ? 6.790 8.083 22.729 1.00 88.25 86 TRP A N 1
ATOM 663 C CA . TRP A 1 86 ? 6.519 9.217 21.851 1.00 88.25 86 TRP A CA 1
ATOM 664 C C . TRP A 1 86 ? 5.596 10.230 22.533 1.00 88.25 86 TRP A C 1
ATOM 666 O O . TRP A 1 86 ? 4.906 9.883 23.490 1.00 88.25 86 TRP A O 1
ATOM 676 N N . ASP A 1 87 ? 5.554 11.455 22.015 1.00 88.06 87 ASP A N 1
ATOM 677 C CA . ASP A 1 87 ? 4.633 12.507 22.465 1.00 88.06 87 ASP A CA 1
ATOM 678 C C . ASP A 1 87 ? 3.886 13.111 21.266 1.00 88.06 87 ASP A C 1
ATOM 680 O O . ASP A 1 87 ? 3.977 14.299 20.971 1.00 88.06 87 ASP A O 1
ATOM 684 N N . GLU A 1 88 ? 3.196 12.259 20.502 1.00 90.31 88 GLU A N 1
ATOM 685 C CA . GLU A 1 88 ? 2.325 12.704 19.410 1.00 90.31 88 GLU A CA 1
ATOM 686 C C . GLU A 1 88 ? 0.855 12.489 19.762 1.00 90.31 88 GLU A C 1
ATOM 688 O O . GLU A 1 88 ? 0.452 11.458 20.319 1.00 90.31 88 GLU A O 1
ATOM 693 N N . ALA A 1 89 ? 0.028 13.444 19.342 1.00 93.62 89 ALA A N 1
ATOM 694 C CA . ALA A 1 89 ? -1.413 13.358 19.494 1.00 93.62 89 ALA A CA 1
ATOM 695 C C . ALA A 1 89 ? -1.990 12.171 18.704 1.00 93.62 89 ALA A C 1
ATOM 697 O O . ALA A 1 89 ? -1.665 11.939 17.535 1.00 93.62 89 ALA A O 1
ATOM 698 N N . VAL A 1 90 ? -2.910 11.436 19.333 1.00 94.88 90 VAL A N 1
ATOM 699 C CA . VAL A 1 90 ? -3.635 10.357 18.657 1.00 94.88 90 VAL A CA 1
ATOM 700 C C . VAL A 1 90 ? -4.605 10.949 17.634 1.00 94.88 90 VAL A C 1
ATOM 702 O O . VAL A 1 90 ? -5.380 11.855 17.938 1.00 94.88 90 VAL A O 1
ATOM 705 N N . GLY A 1 91 ? -4.590 10.416 16.416 1.00 95.94 91 GLY A N 1
ATOM 706 C CA . GLY A 1 91 ? -5.357 10.922 15.291 1.00 95.94 91 GLY A CA 1
ATOM 707 C C . GLY A 1 91 ? -5.800 9.834 14.319 1.00 95.94 91 GLY A C 1
ATOM 708 O O . GLY A 1 91 ? -5.285 8.714 14.286 1.00 95.94 91 GLY A O 1
ATOM 709 N N . LYS A 1 92 ? -6.791 10.194 13.506 1.00 98.00 92 LYS A N 1
ATOM 710 C CA . LYS A 1 92 ? -7.316 9.400 12.393 1.00 98.00 92 LYS A CA 1
ATOM 711 C C . LYS A 1 92 ? -7.175 10.212 11.112 1.00 98.00 92 LYS A C 1
ATOM 713 O O . LYS A 1 92 ? -7.442 11.415 11.098 1.00 98.00 92 LYS A O 1
ATOM 718 N N . MET A 1 93 ? -6.738 9.568 10.039 1.00 98.06 93 MET A N 1
ATOM 719 C CA . MET A 1 93 ? -6.565 10.204 8.745 1.00 98.06 93 MET A CA 1
ATOM 720 C C . MET A 1 93 ? -7.917 10.680 8.216 1.00 98.06 93 MET A C 1
ATOM 722 O O . MET A 1 93 ? -8.853 9.904 8.052 1.00 98.06 93 MET A O 1
ATOM 726 N N . SER A 1 94 ? -8.007 11.967 7.875 1.00 98.06 94 SER A N 1
ATOM 727 C CA . SER A 1 94 ? -9.243 12.497 7.304 1.00 98.06 94 SER A CA 1
ATOM 728 C C . SER A 1 94 ? -9.538 11.897 5.916 1.00 98.06 94 SER A C 1
ATOM 730 O O . SER A 1 94 ? -8.607 11.692 5.121 1.00 98.06 94 SER A O 1
ATOM 732 N N . PRO A 1 95 ? -10.822 11.744 5.536 1.00 97.75 95 PRO A N 1
ATOM 733 C CA . PRO A 1 95 ? -11.200 11.333 4.182 1.00 97.75 95 PRO A CA 1
ATOM 734 C C . PRO A 1 95 ? -10.628 12.250 3.090 1.00 97.75 95 PRO A C 1
ATOM 736 O O . PRO A 1 95 ? -10.252 11.796 2.009 1.00 97.75 95 PRO A O 1
ATOM 739 N N . LYS A 1 96 ? -10.500 13.556 3.376 1.00 98.38 96 LYS A N 1
ATOM 740 C CA . LYS A 1 96 ? -9.893 14.538 2.463 1.00 98.38 96 LYS A CA 1
ATOM 741 C C . LYS A 1 96 ? -8.418 14.228 2.203 1.00 98.38 96 LYS A C 1
ATOM 743 O O . LYS A 1 96 ? -7.976 14.307 1.056 1.00 98.38 96 LYS A O 1
ATOM 748 N N . THR A 1 97 ? -7.665 13.878 3.244 1.00 98.44 97 THR A N 1
ATOM 749 C CA . THR A 1 97 ? -6.256 13.477 3.126 1.00 98.44 97 THR A CA 1
ATOM 750 C C . THR A 1 97 ? -6.137 12.203 2.304 1.00 98.44 97 THR A C 1
ATOM 752 O O . THR A 1 97 ? -5.388 12.178 1.327 1.00 98.44 97 THR A O 1
ATOM 755 N N . PHE A 1 98 ? -6.939 11.188 2.622 1.00 98.56 98 PHE A N 1
ATOM 756 C CA . PHE A 1 98 ? -6.916 9.920 1.901 1.00 98.56 98 PHE A CA 1
ATOM 757 C C . PHE A 1 98 ? -7.267 10.080 0.414 1.00 98.56 98 PHE A C 1
ATOM 759 O O . PHE A 1 98 ? -6.559 9.573 -0.455 1.00 98.56 98 PHE A O 1
ATOM 766 N N . LYS A 1 99 ? -8.274 10.898 0.084 1.00 98.44 99 LYS A N 1
ATOM 767 C CA . LYS A 1 99 ? -8.628 11.223 -1.308 1.00 98.44 99 LYS A CA 1
ATOM 768 C C . LYS A 1 99 ? -7.468 11.860 -2.081 1.00 98.44 99 LYS A C 1
ATOM 770 O O . LYS A 1 99 ? -7.298 11.585 -3.269 1.00 98.44 99 LYS A O 1
ATOM 775 N N . ARG A 1 100 ? -6.659 12.707 -1.433 1.00 98.56 100 ARG A N 1
ATOM 776 C CA . ARG A 1 100 ? -5.452 13.282 -2.054 1.00 98.56 100 ARG A CA 1
ATOM 777 C C . ARG A 1 100 ? -4.385 12.222 -2.305 1.00 98.56 100 ARG A C 1
ATOM 779 O O . ARG A 1 100 ? -3.764 12.265 -3.363 1.00 98.56 100 ARG A O 1
ATOM 786 N N . ILE A 1 101 ? -4.213 11.275 -1.382 1.00 98.38 101 ILE A N 1
ATOM 787 C CA . ILE A 1 101 ? -3.300 10.140 -1.564 1.00 98.38 101 ILE A CA 1
ATOM 788 C C . ILE A 1 101 ? -3.739 9.312 -2.774 1.00 98.38 101 ILE A C 1
ATOM 790 O O . ILE A 1 101 ? -2.940 9.124 -3.683 1.00 98.38 101 ILE A O 1
ATOM 794 N N . LEU A 1 102 ? -5.016 8.923 -2.862 1.00 98.25 102 LEU A N 1
ATOM 795 C CA . LEU A 1 102 ? -5.542 8.182 -4.016 1.00 98.25 102 LEU A CA 1
ATOM 796 C C . LEU A 1 102 ? -5.324 8.919 -5.341 1.00 98.25 102 LEU A C 1
ATOM 798 O O . LEU A 1 102 ? -4.968 8.292 -6.336 1.00 98.25 102 LEU A O 1
ATOM 802 N N . LYS A 1 103 ? -5.513 10.246 -5.366 1.00 97.94 103 LYS A N 1
ATOM 803 C CA . LYS A 1 103 ? -5.211 11.051 -6.556 1.00 97.94 103 LYS A CA 1
ATOM 804 C C . LYS A 1 103 ? -3.730 10.943 -6.929 1.00 97.94 103 LYS A C 1
ATOM 806 O O . LYS A 1 103 ? -3.438 10.703 -8.088 1.00 97.94 103 LYS A O 1
ATOM 811 N N . GLY A 1 104 ? -2.824 11.075 -5.961 1.00 96.94 104 GLY A N 1
ATOM 812 C CA . GLY A 1 104 ? -1.386 10.942 -6.199 1.00 96.94 104 GLY A CA 1
ATOM 813 C C . GLY A 1 104 ? -0.985 9.549 -6.689 1.00 96.94 104 GLY A C 1
ATOM 814 O O . GLY A 1 104 ? -0.207 9.442 -7.627 1.00 96.94 104 GLY A O 1
ATOM 815 N N . LEU A 1 105 ? -1.556 8.485 -6.115 1.00 96.75 105 LEU A N 1
ATOM 816 C CA . LEU A 1 105 ? -1.267 7.102 -6.515 1.00 96.75 105 LEU A CA 1
ATOM 817 C C . LEU A 1 105 ? -1.615 6.834 -7.988 1.00 96.75 105 LEU A C 1
ATOM 819 O O . LEU A 1 105 ? -0.881 6.111 -8.657 1.00 96.75 105 LEU A O 1
ATOM 823 N N . LYS A 1 106 ? -2.689 7.447 -8.508 1.00 94.88 106 LYS A N 1
ATOM 824 C CA . LYS A 1 106 ? -3.114 7.311 -9.914 1.00 94.88 106 LYS A CA 1
ATOM 825 C C . LYS A 1 106 ? -2.132 7.902 -10.928 1.00 94.88 106 LYS A C 1
ATOM 827 O O . LYS A 1 106 ? -2.174 7.506 -12.087 1.00 94.88 106 LYS A O 1
ATOM 832 N N . GLU A 1 107 ? -1.273 8.832 -10.516 1.00 93.81 107 GLU A N 1
ATOM 833 C CA . GLU A 1 107 ? -0.287 9.461 -11.409 1.00 93.81 107 GLU A CA 1
ATOM 834 C C . GLU A 1 107 ? 0.906 8.532 -11.709 1.00 93.81 107 GLU A C 1
ATOM 836 O O . GLU A 1 107 ? 1.703 8.793 -12.611 1.00 93.81 107 GLU A O 1
ATOM 841 N N . PHE A 1 108 ? 1.041 7.428 -10.965 1.00 91.00 108 PHE A N 1
ATOM 842 C CA . PHE A 1 108 ? 2.106 6.451 -11.155 1.00 91.00 108 PHE A CA 1
ATOM 843 C C . PHE A 1 108 ? 1.662 5.302 -12.061 1.00 91.00 108 PHE A C 1
ATOM 845 O O . PHE A 1 108 ? 0.547 4.792 -11.972 1.00 91.00 108 PHE A O 1
ATOM 852 N N . SER A 1 109 ? 2.576 4.864 -12.926 1.00 88.06 109 SER A N 1
ATOM 853 C CA . SER A 1 109 ? 2.383 3.703 -13.791 1.00 88.06 109 SER A CA 1
ATOM 854 C C . SER A 1 109 ? 3.668 2.861 -13.823 1.00 88.06 109 SER A C 1
ATOM 856 O O . SER A 1 109 ? 4.692 3.371 -14.297 1.00 88.06 109 SER A O 1
ATOM 858 N N . PRO A 1 110 ? 3.639 1.610 -13.319 1.00 89.62 110 PRO A N 1
ATOM 859 C CA . PRO A 1 110 ? 2.517 0.970 -12.629 1.00 89.62 110 PRO A CA 1
ATOM 860 C C . PRO A 1 110 ? 2.187 1.656 -11.296 1.00 89.62 110 PRO A C 1
ATOM 862 O O . PRO A 1 110 ? 3.009 2.381 -10.731 1.00 89.62 110 PRO A O 1
ATOM 865 N N . VAL A 1 111 ? 0.960 1.440 -10.819 1.00 94.12 111 VAL A N 1
ATOM 866 C CA . VAL A 1 111 ? 0.513 1.957 -9.522 1.00 94.12 111 VAL A CA 1
ATOM 867 C C . VAL A 1 111 ? 1.338 1.275 -8.419 1.00 94.12 111 VAL A C 1
ATOM 869 O O . VAL A 1 111 ? 1.445 0.045 -8.436 1.00 94.12 111 VAL A O 1
ATOM 872 N N . PRO A 1 112 ? 1.934 2.027 -7.473 1.00 94.69 112 PRO A N 1
ATOM 873 C CA . PRO A 1 112 ? 2.717 1.448 -6.386 1.00 94.69 112 PRO A CA 1
ATOM 874 C C . PRO A 1 112 ? 1.872 0.498 -5.539 1.00 94.69 112 PRO A C 1
ATOM 876 O O . PRO A 1 112 ? 0.666 0.690 -5.361 1.00 94.69 112 PRO A O 1
ATOM 879 N N . SER A 1 113 ? 2.532 -0.488 -4.935 1.00 96.19 113 SER A N 1
ATOM 880 C CA . SER A 1 113 ? 1.908 -1.263 -3.864 1.00 96.19 113 SER A CA 1
ATOM 881 C C . SER A 1 113 ? 1.602 -0.361 -2.665 1.00 96.19 113 SER A C 1
ATOM 883 O O . SER A 1 113 ? 2.315 0.609 -2.397 1.00 96.19 113 SER A O 1
ATOM 885 N N . VAL A 1 114 ? 0.537 -0.660 -1.932 1.00 98.50 114 VAL A N 1
ATOM 886 C CA . VAL A 1 114 ? 0.123 0.131 -0.773 1.00 98.50 114 VAL A CA 1
ATOM 887 C C . VAL A 1 114 ? 0.077 -0.751 0.457 1.00 98.50 114 VAL A C 1
ATOM 889 O O . VAL A 1 114 ? -0.511 -1.828 0.458 1.00 98.50 114 VAL A O 1
ATOM 892 N N . PHE A 1 115 ? 0.707 -0.270 1.514 1.00 98.44 115 PHE A N 1
ATOM 893 C CA . PHE A 1 115 ? 0.702 -0.883 2.824 1.00 98.44 115 PHE A CA 1
ATOM 894 C C . PHE A 1 115 ? -0.151 -0.045 3.774 1.00 98.44 115 PHE A C 1
ATOM 896 O O . PHE A 1 115 ? 0.086 1.155 3.906 1.00 98.44 115 PHE A O 1
ATOM 903 N N . PHE A 1 116 ? -1.104 -0.681 4.449 1.00 98.44 116 PHE A N 1
ATOM 904 C CA . PHE A 1 116 ? -1.870 -0.091 5.540 1.00 98.44 116 PHE A CA 1
ATOM 905 C C . PHE A 1 116 ? -1.346 -0.587 6.888 1.00 98.44 116 PHE A C 1
ATOM 907 O O . PHE A 1 116 ? -1.335 -1.784 7.171 1.00 98.44 116 PHE A O 1
ATOM 914 N N . GLY A 1 117 ? -0.917 0.338 7.734 1.00 95.81 117 GLY A N 1
ATOM 915 C CA . GLY A 1 117 ? -0.380 0.030 9.055 1.00 95.81 117 GLY A CA 1
ATOM 916 C C . GLY A 1 117 ? 0.461 1.186 9.571 1.00 95.81 117 GLY A C 1
ATOM 917 O O . GLY A 1 117 ? 0.371 2.296 9.062 1.00 95.81 117 GLY A O 1
ATOM 918 N N . GLY A 1 118 ? 1.298 0.933 10.563 1.00 92.69 118 GLY A N 1
ATOM 919 C CA . GLY A 1 118 ? 2.082 1.971 11.220 1.00 92.69 118 GLY A CA 1
ATOM 920 C C . GLY A 1 118 ? 2.282 1.586 12.672 1.00 92.69 118 GLY A C 1
ATOM 921 O O . GLY A 1 118 ? 2.537 0.419 12.970 1.00 92.69 118 GLY A O 1
ATOM 922 N N . PHE A 1 119 ? 2.133 2.551 13.568 1.00 94.38 119 PHE A N 1
ATOM 923 C CA . PHE A 1 119 ? 2.210 2.321 15.006 1.00 94.38 119 PHE A CA 1
ATOM 924 C C . PHE A 1 119 ? 0.835 2.098 15.651 1.00 94.38 119 PHE A C 1
ATOM 926 O O . PHE A 1 119 ? 0.766 1.542 16.749 1.00 94.38 119 PHE A O 1
ATOM 933 N N . GLY A 1 120 ? -0.248 2.500 14.978 1.00 96.12 120 GLY A N 1
ATOM 934 C CA . GLY A 1 120 ? -1.626 2.211 15.381 1.00 96.12 120 GLY A CA 1
ATOM 935 C C . GLY A 1 120 ? -2.162 0.852 14.908 1.00 96.12 120 GLY A C 1
ATOM 936 O O . GLY A 1 120 ? -1.481 0.089 14.227 1.00 96.12 120 GLY A O 1
ATOM 937 N N . GLU A 1 121 ? -3.418 0.569 15.260 1.00 97.88 121 GLU A N 1
ATOM 938 C CA . GLU A 1 121 ? -4.185 -0.577 14.768 1.00 97.88 121 GLU A CA 1
ATOM 939 C C . GLU A 1 121 ? -5.095 -0.108 13.626 1.00 97.88 121 GLU A C 1
ATOM 941 O O . GLU A 1 121 ? -6.081 0.594 13.893 1.00 97.88 121 GLU A O 1
ATOM 946 N N . PRO A 1 122 ? -4.814 -0.473 12.362 1.00 97.94 122 PRO A N 1
ATOM 947 C CA . PRO A 1 122 ? -5.604 -0.006 11.227 1.00 97.94 122 PRO A CA 1
ATOM 948 C C . PRO A 1 122 ? -7.081 -0.409 11.309 1.00 97.94 122 PRO A C 1
ATOM 950 O O . PRO A 1 122 ? -7.926 0.390 10.904 1.00 97.94 122 PRO A O 1
ATOM 953 N N . LEU A 1 123 ? -7.422 -1.571 11.885 1.00 97.50 123 LEU A N 1
ATOM 954 C CA . LEU A 1 123 ? -8.816 -2.001 12.058 1.00 97.50 123 LEU A CA 1
ATOM 955 C C . LEU A 1 123 ? -9.620 -1.117 13.026 1.00 97.50 123 LEU A C 1
ATOM 957 O O . LEU A 1 123 ? -10.846 -1.151 13.011 1.00 97.50 123 LEU A O 1
ATOM 961 N N . SER A 1 124 ? -8.962 -0.281 13.838 1.00 97.06 124 SER A N 1
ATOM 962 C CA . SER A 1 124 ? -9.639 0.693 14.709 1.00 97.06 124 SER A CA 1
ATOM 963 C C . SER A 1 124 ? -10.091 1.967 13.972 1.00 97.06 124 SER A C 1
ATOM 965 O O . SER A 1 124 ? -10.812 2.811 14.529 1.00 97.06 124 SER A O 1
ATOM 967 N N . HIS A 1 125 ? -9.680 2.133 12.709 1.00 97.88 125 HIS A N 1
ATOM 968 C CA . HIS A 1 125 ? -10.147 3.213 11.853 1.00 97.88 125 HIS A CA 1
ATOM 969 C C . HIS A 1 125 ? -11.494 2.832 11.209 1.00 97.88 125 HIS A C 1
ATOM 971 O O . HIS A 1 125 ? -11.549 1.846 10.475 1.00 97.88 125 HIS A O 1
ATOM 977 N N . PRO A 1 126 ? -12.570 3.624 11.394 1.00 96.00 126 PRO A N 1
ATOM 978 C CA . PRO A 1 126 ? -13.915 3.247 10.943 1.00 96.00 126 PRO A CA 1
ATOM 979 C C . PRO A 1 126 ? -14.008 3.032 9.423 1.00 96.00 126 PRO A C 1
ATOM 981 O O . PRO A 1 126 ? -14.753 2.174 8.967 1.00 96.00 126 PRO A O 1
ATOM 984 N N . ASP A 1 127 ? -13.206 3.760 8.640 1.00 97.12 127 ASP A N 1
ATOM 985 C CA . ASP A 1 127 ? -13.220 3.666 7.173 1.00 97.12 127 ASP A CA 1
ATOM 986 C C . ASP A 1 127 ? -12.182 2.698 6.574 1.00 97.12 127 ASP A C 1
ATOM 988 O O . ASP A 1 127 ? -11.978 2.713 5.360 1.00 97.12 127 ASP A O 1
ATOM 992 N N . ILE A 1 128 ? -11.489 1.874 7.368 1.00 97.81 128 ILE A N 1
ATOM 993 C CA . ILE A 1 128 ? -10.354 1.065 6.877 1.00 97.81 128 ILE A CA 1
ATOM 994 C C . ILE A 1 128 ? -10.714 0.154 5.694 1.00 97.81 128 ILE A C 1
ATOM 996 O O . ILE A 1 128 ? -9.993 0.109 4.697 1.00 97.81 128 ILE A O 1
ATOM 1000 N N . VAL A 1 129 ? -11.868 -0.515 5.752 1.00 96.88 129 VAL A N 1
ATOM 1001 C CA . VAL A 1 129 ? -12.339 -1.410 4.683 1.00 96.88 129 VAL A CA 1
ATOM 1002 C C . VAL A 1 129 ? -12.589 -0.623 3.394 1.00 96.88 129 VAL A C 1
ATOM 1004 O O . VAL A 1 129 ? -12.186 -1.042 2.306 1.00 96.88 129 VAL A O 1
ATOM 1007 N N . ASN A 1 130 ? -13.195 0.560 3.509 1.00 97.75 130 ASN A N 1
ATOM 1008 C CA . ASN A 1 130 ? -13.440 1.449 2.378 1.00 97.75 130 ASN A CA 1
ATOM 1009 C C . ASN A 1 130 ? -12.123 1.995 1.796 1.00 97.75 130 ASN A C 1
ATOM 1011 O O . ASN A 1 130 ? -11.959 2.044 0.576 1.00 97.75 130 ASN A O 1
ATOM 1015 N N . MET A 1 131 ? -11.155 2.344 2.649 1.00 98.56 131 MET A N 1
ATOM 1016 C CA . MET A 1 131 ? -9.820 2.766 2.222 1.00 98.56 131 MET A CA 1
ATOM 1017 C C . MET A 1 131 ? -9.121 1.672 1.408 1.00 98.56 131 MET A C 1
ATOM 1019 O O . MET A 1 131 ? -8.653 1.929 0.299 1.00 98.56 131 MET A O 1
ATOM 1023 N N . ILE A 1 132 ? -9.105 0.436 1.910 1.00 97.94 132 ILE A N 1
ATOM 1024 C CA . ILE A 1 132 ? -8.525 -0.717 1.208 1.00 97.94 132 ILE A CA 1
ATOM 1025 C C . ILE A 1 132 ? -9.235 -0.954 -0.129 1.00 97.94 132 ILE A C 1
ATOM 1027 O O . ILE A 1 132 ? -8.572 -1.136 -1.151 1.00 97.94 132 ILE A O 1
ATOM 1031 N N . THR A 1 133 ? -10.569 -0.905 -0.139 1.00 97.75 133 THR A N 1
ATOM 1032 C CA . THR A 1 133 ? -11.387 -1.118 -1.343 1.00 97.75 133 THR A CA 1
ATOM 1033 C C . THR A 1 133 ? -11.070 -0.090 -2.428 1.00 97.75 133 THR A C 1
ATOM 1035 O O . THR A 1 133 ? -10.790 -0.460 -3.569 1.00 97.75 133 THR A O 1
ATOM 1038 N N . GLN A 1 134 ? -11.034 1.199 -2.079 1.00 98.44 134 GLN A N 1
ATOM 1039 C CA . GLN A 1 134 ? -10.709 2.268 -3.027 1.00 98.44 134 GLN A CA 1
ATOM 1040 C C . GLN A 1 134 ? -9.279 2.162 -3.562 1.00 98.44 134 GLN A C 1
ATOM 1042 O O . GLN A 1 134 ? -9.051 2.434 -4.739 1.00 98.44 134 GLN A O 1
ATOM 1047 N N . THR A 1 135 ? -8.322 1.746 -2.732 1.00 98.38 135 THR A N 1
ATOM 1048 C CA . THR A 1 135 ? -6.935 1.540 -3.165 1.00 98.38 135 THR A CA 1
ATOM 1049 C C . THR A 1 135 ? -6.811 0.353 -4.119 1.00 98.38 135 THR A C 1
ATOM 1051 O O . THR A 1 135 ? -6.183 0.483 -5.170 1.00 98.38 135 THR A O 1
ATOM 1054 N N . LYS A 1 136 ? -7.453 -0.785 -3.815 1.00 97.94 136 LYS A N 1
ATOM 1055 C CA . LYS A 1 136 ? -7.492 -1.955 -4.712 1.00 97.94 136 LYS A CA 1
ATOM 1056 C C . LYS A 1 136 ? -8.128 -1.615 -6.060 1.00 97.94 136 LYS A C 1
ATOM 1058 O O . LYS A 1 136 ? -7.635 -2.059 -7.092 1.00 97.94 136 LYS A O 1
ATOM 1063 N N . ALA A 1 137 ? -9.161 -0.770 -6.072 1.00 98.00 137 ALA A N 1
ATOM 1064 C CA . ALA A 1 137 ? -9.807 -0.308 -7.301 1.00 98.00 137 ALA A CA 1
ATOM 1065 C C . ALA A 1 137 ? -8.874 0.495 -8.236 1.00 98.00 137 ALA A C 1
ATOM 1067 O O . ALA A 1 137 ? -9.196 0.670 -9.408 1.00 98.00 137 ALA A O 1
ATOM 1068 N N . LEU A 1 138 ? -7.711 0.961 -7.757 1.00 96.75 138 LEU A N 1
ATOM 1069 C CA . LEU A 1 138 ? -6.672 1.570 -8.599 1.00 96.75 138 LEU A CA 1
ATOM 1070 C C . LEU A 1 138 ? -5.792 0.540 -9.325 1.00 96.75 138 LEU A C 1
ATOM 1072 O O . LEU A 1 138 ? -4.948 0.929 -10.125 1.00 96.75 138 LEU A O 1
ATOM 1076 N N . GLY A 1 139 ? -5.943 -0.753 -9.029 1.00 95.31 139 GLY A N 1
ATOM 1077 C CA . GLY A 1 139 ? -5.028 -1.807 -9.474 1.00 95.31 139 GLY A CA 1
ATOM 1078 C C . GLY A 1 139 ? -3.777 -1.947 -8.600 1.00 95.31 139 GLY A C 1
ATOM 1079 O O . GLY A 1 139 ? -2.848 -2.656 -8.978 1.00 95.31 139 GLY A O 1
ATOM 1080 N N . ALA A 1 140 ? -3.734 -1.283 -7.439 1.00 96.50 140 ALA A N 1
ATOM 1081 C CA . ALA A 1 140 ? -2.641 -1.433 -6.486 1.00 96.50 140 ALA A CA 1
ATOM 1082 C C . ALA A 1 140 ? -2.702 -2.799 -5.783 1.00 96.50 140 ALA A C 1
ATOM 1084 O O . ALA A 1 140 ? -3.766 -3.230 -5.330 1.00 96.50 140 ALA A O 1
ATOM 1085 N N . SER A 1 141 ? -1.543 -3.436 -5.601 1.00 96.25 141 SER A N 1
ATOM 1086 C CA . SER A 1 141 ? -1.399 -4.518 -4.621 1.00 96.25 141 SER A CA 1
ATOM 1087 C C . SER A 1 141 ? -1.487 -3.926 -3.217 1.00 96.25 141 SER A C 1
ATOM 1089 O O . SER A 1 141 ? -0.756 -2.981 -2.915 1.00 96.25 141 SER A O 1
ATOM 1091 N N . VAL A 1 142 ? -2.357 -4.470 -2.364 1.00 97.94 142 VAL A N 1
ATOM 1092 C CA . VAL A 1 142 ? -2.602 -3.941 -1.015 1.00 97.94 142 VAL A CA 1
ATOM 1093 C C . VAL A 1 142 ? -2.250 -4.970 0.048 1.00 97.94 142 VAL A C 1
ATOM 1095 O O . VAL A 1 142 ? -2.687 -6.115 -0.025 1.00 97.94 142 VAL A O 1
ATOM 1098 N N . GLU A 1 143 ? -1.508 -4.529 1.056 1.00 97.81 143 GLU A N 1
ATOM 1099 C CA . GLU A 1 143 ? -1.142 -5.298 2.245 1.00 97.81 143 GLU A CA 1
ATOM 1100 C C . GLU A 1 143 ? -1.571 -4.533 3.504 1.00 97.81 143 GLU A C 1
ATOM 1102 O O . GLU A 1 143 ? -1.613 -3.301 3.500 1.00 97.81 143 GLU A O 1
ATOM 1107 N N . MET A 1 144 ? -1.863 -5.247 4.591 1.00 97.56 144 MET A N 1
ATOM 1108 C CA . MET A 1 144 ? -2.159 -4.651 5.894 1.00 97.56 144 MET A CA 1
ATOM 1109 C C . MET A 1 144 ? -1.504 -5.464 7.010 1.00 97.56 144 MET A C 1
ATOM 1111 O O . MET A 1 144 ? -1.514 -6.692 6.958 1.00 97.56 144 MET A O 1
ATOM 1115 N N . ILE A 1 145 ? -0.969 -4.784 8.024 1.00 97.19 145 ILE A N 1
ATOM 1116 C CA . ILE A 1 145 ? -0.558 -5.411 9.289 1.00 97.19 145 ILE A CA 1
ATOM 1117 C C . ILE A 1 145 ? -1.540 -4.989 10.375 1.00 97.19 145 ILE A C 1
ATOM 1119 O O . ILE A 1 145 ? -1.764 -3.802 10.582 1.00 97.19 145 ILE A O 1
ATOM 1123 N N . THR A 1 146 ? -2.104 -5.972 11.068 1.00 97.12 146 THR A N 1
ATOM 1124 C CA . THR A 1 146 ? -3.063 -5.798 12.162 1.00 97.12 146 THR A CA 1
ATOM 1125 C C . THR A 1 146 ? -2.692 -6.726 13.316 1.00 97.12 146 THR A C 1
ATOM 1127 O O . THR A 1 146 ? -2.107 -7.789 13.103 1.00 97.12 146 THR A O 1
ATOM 1130 N N . ASN A 1 147 ? -3.046 -6.343 14.540 1.00 97.06 147 ASN A N 1
ATOM 1131 C CA . ASN A 1 147 ? -3.002 -7.217 15.708 1.00 97.06 147 ASN A CA 1
ATOM 1132 C C . ASN A 1 147 ? -4.103 -8.300 15.683 1.00 97.06 147 ASN A C 1
ATOM 1134 O O . ASN A 1 147 ? -4.071 -9.219 16.497 1.00 97.06 147 ASN A O 1
ATOM 1138 N N . GLY A 1 148 ? -5.079 -8.189 14.774 1.00 96.69 148 GLY A N 1
ATOM 1139 C CA . GLY A 1 148 ? -6.134 -9.177 14.544 1.00 96.69 148 GLY A CA 1
ATOM 1140 C C . GLY A 1 148 ? -7.264 -9.193 15.578 1.00 96.69 148 GLY A C 1
ATOM 1141 O O . GLY A 1 148 ? -8.263 -9.866 15.358 1.00 96.69 148 GLY A O 1
ATOM 1142 N N . THR A 1 149 ? -7.169 -8.436 16.673 1.00 97.69 149 THR A N 1
ATOM 1143 C CA . THR A 1 149 ? -8.169 -8.454 17.764 1.00 97.69 149 THR A CA 1
ATOM 1144 C C . THR A 1 149 ? -9.516 -7.840 17.381 1.00 97.69 149 THR A C 1
ATOM 1146 O O . THR A 1 149 ? -10.520 -8.113 18.033 1.00 97.69 149 THR A O 1
ATOM 1149 N N . LEU A 1 150 ? -9.539 -7.026 16.323 1.00 96.69 150 LEU A N 1
ATOM 1150 C CA . LEU A 1 150 ? -10.741 -6.390 15.780 1.00 96.69 150 LEU A CA 1
ATOM 1151 C C . LEU A 1 150 ? -11.199 -7.019 14.454 1.00 96.69 150 LEU A C 1
ATOM 1153 O O . LEU A 1 150 ? -12.123 -6.508 13.826 1.00 96.69 150 LEU A O 1
ATOM 1157 N N . LEU A 1 151 ? -10.548 -8.096 14.000 1.00 96.62 151 LEU A N 1
ATOM 1158 C CA . LEU A 1 151 ? -10.901 -8.756 12.747 1.00 96.62 151 LEU A CA 1
ATOM 1159 C C . LEU A 1 151 ? -12.157 -9.610 12.943 1.00 96.62 151 LEU A C 1
ATOM 1161 O O . LEU A 1 151 ? -12.174 -10.519 13.774 1.00 96.62 151 LEU A O 1
ATOM 1165 N N . THR A 1 152 ? -13.199 -9.334 12.162 1.00 94.44 152 THR A N 1
ATOM 1166 C CA . THR A 1 152 ? -14.451 -10.103 12.180 1.00 94.44 152 THR A CA 1
ATOM 1167 C C . THR A 1 152 ? -14.597 -10.956 10.922 1.00 94.44 152 THR A C 1
ATOM 1169 O O . THR A 1 152 ? -13.873 -10.770 9.942 1.00 94.44 152 THR A O 1
ATOM 1172 N N . ARG A 1 153 ? -15.545 -11.904 10.930 1.00 93.19 153 ARG A N 1
ATOM 1173 C CA . ARG A 1 153 ? -15.808 -12.761 9.761 1.00 93.19 153 ARG A CA 1
ATOM 1174 C C . ARG A 1 153 ? -16.307 -11.970 8.559 1.00 93.19 153 ARG A C 1
ATOM 1176 O O . ARG A 1 153 ? -15.988 -12.328 7.440 1.00 93.19 153 ARG A O 1
ATOM 1183 N N . GLU A 1 154 ? -17.054 -10.897 8.786 1.00 90.38 154 GLU A N 1
ATOM 1184 C CA . GLU A 1 154 ? -17.586 -10.031 7.731 1.00 90.38 154 GLU A CA 1
ATOM 1185 C C . GLU A 1 154 ? -16.483 -9.240 7.008 1.00 90.38 154 GLU A C 1
ATOM 1187 O O . GLU A 1 154 ? -16.708 -8.736 5.910 1.00 90.38 154 GLU A O 1
ATOM 1192 N N . MET A 1 155 ? -15.306 -9.104 7.628 1.00 87.00 155 MET A N 1
ATOM 1193 C CA . MET A 1 155 ? -14.147 -8.406 7.065 1.00 87.00 155 MET A CA 1
ATOM 1194 C C . MET A 1 155 ? -13.160 -9.334 6.336 1.00 87.00 155 MET A C 1
ATOM 1196 O O . MET A 1 155 ? -12.259 -8.822 5.666 1.00 87.00 155 MET A O 1
ATOM 1200 N N . SER A 1 156 ? -13.287 -10.657 6.503 1.00 71.12 156 SER A N 1
ATOM 1201 C CA . SER A 1 156 ? -12.392 -11.679 5.936 1.00 71.12 156 SER A CA 1
ATOM 1202 C C . SER A 1 156 ? -12.953 -12.295 4.663 1.00 71.12 156 SER A C 1
ATOM 1204 O O . SER A 1 156 ? -12.099 -12.764 3.878 1.00 71.12 156 SER A O 1
#

Foldseek 3Di:
DDDPDPPPVPDDDPDDFDWDQDPVRDTHGDPVVCQVLVNDVVQDWDWDDDPPGIDIDRGPVAAAEDEDEQWLAAPDDDPPQCVVVDDDDTDGDDPVNLVVVLVVQLVHRVRHAYEYDDRYALLVHPCSLVSQVSCVVSVHHYYYDHPCPNDDPVSD